Protein AF-I4AME1-F1 (afdb_monomer)

Foldseek 3Di:
DDDDDDDDDDDDDDDDDDDDDDDDDDDDDDDDDDDDPPPPPPPPDDFQEFEAEAADDDPQADRAFDPLVVVLRHTYHYPYHHDDDPVVLVVNQVSLVVNQVVSCVPPNNCSQVVSCVVVVGHYDGDHD

Solvent-accessible surface area (backbone atoms only — not comparable to full-atom values): 8438 Å² total; per-residue (Å²): 136,88,84,84,83,83,79,86,84,83,82,84,84,83,80,84,78,88,83,82,82,90,75,92,79,90,78,90,84,78,94,67,99,66,88,79,75,80,72,78,78,73,74,79,76,77,63,38,51,39,49,24,65,28,68,83,64,61,92,59,44,48,62,44,70,47,79,70,39,53,79,74,61,27,41,42,39,55,79,44,75,41,86,69,56,74,67,56,48,54,49,39,30,52,45,26,50,54,24,47,51,53,46,33,75,75,64,37,86,56,43,62,62,52,49,29,69,76,69,66,40,42,83,58,71,63,73,128

Secondary structure (DSSP, 8-state):
---------------------------------------------PPPEEEE-SSPPPTTEE-S--HHHHHTT-E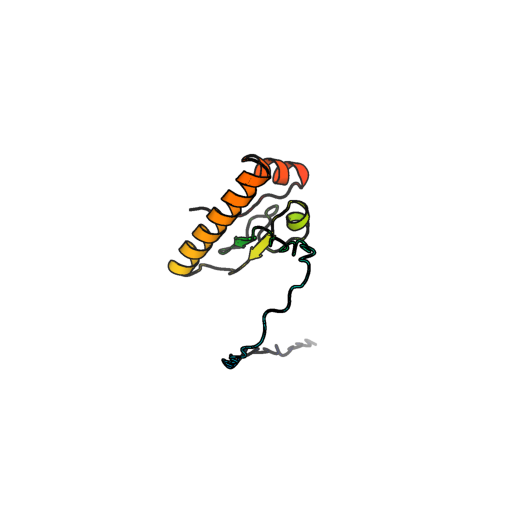EEE--SSPPPHHHHHHHHHHHHHHHHHHHHHH-TTHHHHHHHHH-PEE-----

Structure (mmCIF, N/CA/C/O backbone):
data_AF-I4AME1-F1
#
_entry.id   AF-I4AME1-F1
#
loop_
_atom_site.group_PDB
_atom_site.id
_atom_site.type_symbol
_atom_site.label_atom_id
_atom_site.label_alt_id
_atom_site.label_comp_id
_atom_site.label_asym_id
_atom_site.label_entity_id
_atom_site.label_seq_id
_atom_site.pdbx_PDB_ins_code
_atom_site.Cartn_x
_atom_site.Cartn_y
_atom_site.Cartn_z
_atom_site.occupancy
_atom_site.B_iso_or_equiv
_atom_site.auth_seq_id
_atom_site.auth_comp_id
_atom_site.auth_asym_id
_atom_site.auth_atom_id
_atom_site.pdbx_PDB_model_num
ATOM 1 N N . MET A 1 1 ? 17.002 -52.805 1.527 1.00 45.09 1 MET A N 1
ATOM 2 C CA . MET A 1 1 ? 16.224 -52.690 0.276 1.00 45.09 1 MET A CA 1
ATOM 3 C C . MET A 1 1 ? 15.812 -51.233 0.137 1.00 45.09 1 MET A C 1
ATOM 5 O O . MET A 1 1 ? 15.096 -50.741 0.997 1.00 45.09 1 MET A O 1
ATOM 9 N N . LYS A 1 2 ? 16.406 -50.506 -0.817 1.00 47.66 2 LYS A N 1
ATOM 10 C CA . LYS A 1 2 ? 16.191 -49.065 -1.025 1.00 47.66 2 LYS A CA 1
ATOM 11 C C . LYS A 1 2 ? 15.112 -48.909 -2.100 1.00 47.66 2 LYS A C 1
ATOM 13 O O . LYS A 1 2 ? 15.407 -49.150 -3.264 1.00 47.66 2 LYS A O 1
ATOM 18 N N . ASN A 1 3 ? 13.893 -48.537 -1.716 1.00 51.38 3 ASN A N 1
ATOM 19 C CA . ASN A 1 3 ? 12.838 -48.208 -2.675 1.00 51.38 3 ASN A CA 1
ATOM 20 C C . ASN A 1 3 ? 12.895 -46.708 -2.962 1.00 51.38 3 ASN A C 1
ATOM 22 O O . ASN A 1 3 ? 12.447 -45.886 -2.168 1.00 51.38 3 ASN A O 1
ATOM 26 N N . LEU A 1 4 ? 13.520 -46.381 -4.091 1.00 54.31 4 LEU A N 1
ATOM 27 C CA . LEU A 1 4 ? 13.594 -45.046 -4.665 1.00 54.31 4 LEU A CA 1
ATOM 28 C C . LEU A 1 4 ? 12.279 -44.783 -5.415 1.00 54.31 4 LEU A C 1
ATOM 30 O O . LEU A 1 4 ? 12.066 -45.304 -6.507 1.00 54.31 4 LEU A O 1
ATOM 34 N N . LEU A 1 5 ? 11.376 -44.028 -4.794 1.00 60.19 5 LEU A N 1
ATOM 35 C CA . LEU A 1 5 ? 10.105 -43.605 -5.380 1.00 60.19 5 LEU A CA 1
ATOM 36 C C . LEU A 1 5 ? 10.340 -42.306 -6.162 1.00 60.19 5 LEU A C 1
ATOM 38 O O . LEU A 1 5 ? 10.494 -41.236 -5.579 1.00 60.19 5 LEU A O 1
ATOM 42 N N . ILE A 1 6 ? 10.424 -42.422 -7.486 1.00 59.53 6 ILE A N 1
ATOM 43 C CA . ILE A 1 6 ? 10.506 -41.293 -8.417 1.00 59.53 6 ILE A CA 1
ATOM 44 C C . ILE A 1 6 ? 9.068 -40.901 -8.772 1.00 59.53 6 ILE A C 1
ATOM 46 O O . ILE A 1 6 ? 8.367 -41.658 -9.440 1.00 59.53 6 ILE A O 1
ATOM 50 N N . LEU A 1 7 ? 8.620 -39.736 -8.305 1.00 55.66 7 LEU A N 1
ATOM 51 C CA . LEU A 1 7 ? 7.354 -39.124 -8.716 1.00 55.66 7 LEU A CA 1
ATOM 52 C C . LEU A 1 7 ? 7.596 -38.254 -9.962 1.00 55.66 7 LEU A C 1
ATOM 54 O O . LEU A 1 7 ? 8.444 -37.361 -9.903 1.00 55.66 7 LEU A O 1
ATOM 58 N N . PRO A 1 8 ? 6.884 -38.473 -11.082 1.00 61.59 8 PRO A N 1
ATOM 59 C CA . PRO A 1 8 ? 6.971 -37.588 -12.234 1.00 61.59 8 PRO A CA 1
ATOM 60 C C . PRO A 1 8 ? 6.220 -36.276 -11.972 1.00 61.59 8 PRO A C 1
ATOM 62 O O . PRO A 1 8 ? 5.031 -36.256 -11.653 1.00 61.59 8 PRO A O 1
ATOM 65 N N . LEU A 1 9 ? 6.956 -35.177 -12.130 1.00 51.78 9 LEU A N 1
ATOM 66 C CA . LEU A 1 9 ? 6.497 -33.795 -12.064 1.00 51.78 9 LEU A CA 1
ATOM 67 C C . LEU A 1 9 ? 5.711 -33.464 -13.347 1.00 51.78 9 LEU A C 1
ATOM 69 O O . LEU A 1 9 ? 6.297 -33.332 -14.420 1.00 51.78 9 LEU A O 1
ATOM 73 N N . ALA A 1 10 ? 4.385 -33.362 -13.255 1.00 58.16 10 ALA A N 1
ATOM 74 C CA . ALA A 1 10 ? 3.540 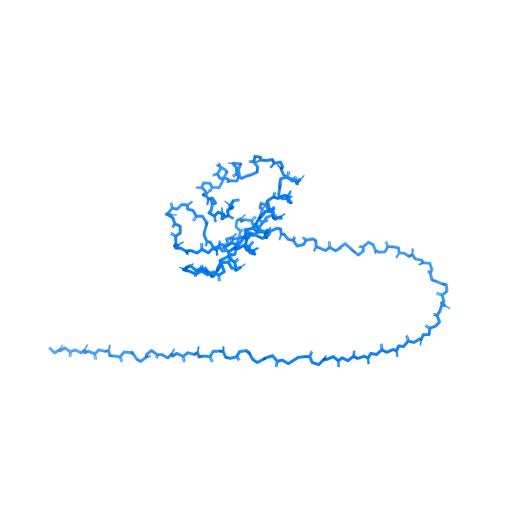-32.932 -14.368 1.00 58.16 10 ALA A CA 1
ATOM 75 C C . ALA A 1 10 ? 3.514 -31.396 -14.445 1.00 58.16 10 ALA A C 1
ATOM 77 O O . ALA A 1 10 ? 2.981 -30.729 -13.561 1.00 58.16 10 ALA A O 1
ATOM 78 N N . ILE A 1 11 ? 4.103 -30.843 -15.506 1.00 54.75 11 ILE A N 1
ATOM 79 C CA . ILE A 1 11 ? 4.092 -29.410 -15.822 1.00 54.75 11 ILE A CA 1
ATOM 80 C C . ILE A 1 11 ? 2.863 -29.130 -16.697 1.00 54.75 11 ILE A C 1
ATOM 82 O O . ILE A 1 11 ? 2.797 -29.576 -17.842 1.00 54.75 11 ILE A O 1
ATOM 86 N N . LEU A 1 12 ? 1.886 -28.397 -16.160 1.00 55.69 12 LEU A N 1
ATOM 87 C CA . LEU A 1 12 ? 0.740 -27.867 -16.903 1.00 55.69 12 LEU A CA 1
ATOM 88 C C . LEU A 1 12 ? 1.088 -26.468 -17.431 1.00 55.69 12 LEU A C 1
ATOM 90 O O . LEU A 1 12 ? 1.164 -25.509 -16.667 1.00 55.69 12 LEU A O 1
ATOM 94 N N . LEU A 1 13 ? 1.300 -26.355 -18.744 1.00 50.66 13 LEU A N 1
ATOM 95 C CA . LEU A 1 13 ? 1.401 -25.077 -19.451 1.00 50.66 13 LEU A CA 1
ATOM 96 C C . LEU A 1 13 ? -0.015 -24.594 -19.793 1.00 50.66 13 LEU A C 1
ATOM 98 O O . LEU A 1 13 ? -0.653 -25.132 -20.697 1.00 50.66 13 LEU A O 1
ATOM 102 N N . ILE A 1 14 ? -0.512 -23.585 -19.076 1.00 56.44 14 ILE A N 1
ATOM 103 C CA . ILE A 1 14 ? -1.749 -22.880 -19.432 1.00 56.44 14 ILE A CA 1
ATOM 104 C C . ILE A 1 14 ? -1.377 -21.767 -20.416 1.00 56.44 14 ILE A C 1
ATOM 106 O O . ILE A 1 14 ? -0.835 -20.732 -20.039 1.00 56.44 14 ILE A O 1
ATOM 110 N N . SER A 1 15 ? -1.645 -22.016 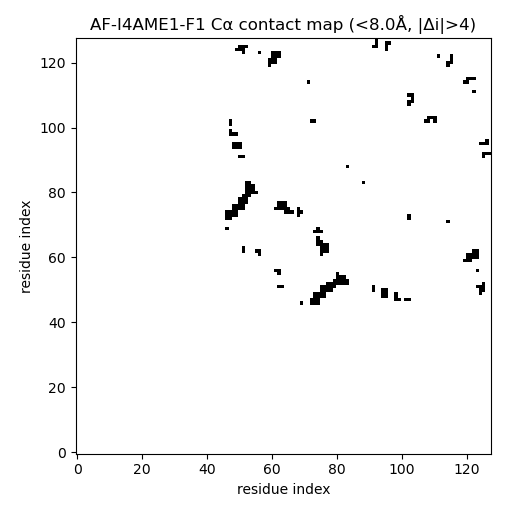-21.696 1.00 49.53 15 SER A N 1
ATOM 111 C CA . SER A 1 15 ? -1.656 -21.006 -22.753 1.00 49.53 15 SER A CA 1
ATOM 112 C C . SER A 1 15 ? -3.005 -20.282 -22.712 1.00 49.53 15 SER A C 1
ATOM 114 O O . SER A 1 15 ? -4.035 -20.880 -23.016 1.00 49.53 15 SER A O 1
ATOM 116 N N . CYS A 1 16 ? -3.014 -19.005 -22.323 1.00 48.19 16 CYS A N 1
ATOM 117 C CA . CYS A 1 16 ? -4.157 -18.122 -22.556 1.00 48.19 16 CYS A CA 1
ATOM 118 C C . CYS A 1 16 ? -4.000 -17.481 -23.936 1.00 48.19 16 CYS A C 1
ATOM 120 O O . CYS A 1 16 ? -3.178 -16.587 -24.123 1.00 48.19 16 CYS A O 1
ATOM 122 N N . GLY A 1 17 ? -4.776 -17.975 -24.900 1.00 43.00 17 GLY A N 1
ATOM 123 C CA . GLY A 1 17 ? -4.965 -17.343 -26.199 1.00 43.00 17 GLY A CA 1
ATO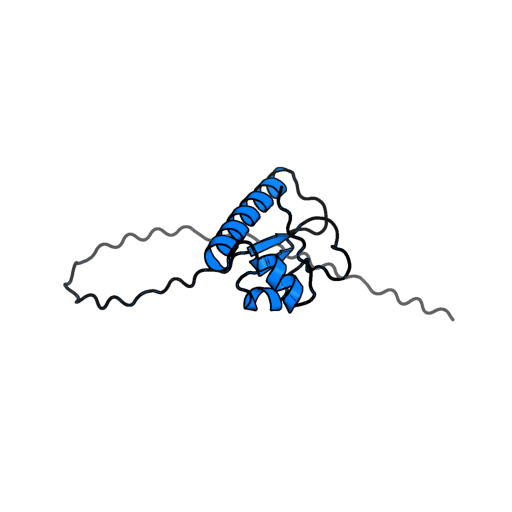M 124 C C . GLY A 1 17 ? -5.915 -16.151 -26.094 1.00 43.00 17 GLY A C 1
ATOM 125 O O . GLY A 1 17 ? -7.020 -16.268 -25.565 1.00 43.00 17 GLY A O 1
ATOM 126 N N . GLU A 1 18 ? -5.475 -15.013 -26.619 1.00 47.12 18 GLU A N 1
ATOM 127 C CA . GLU A 1 18 ? -6.288 -13.826 -26.872 1.00 47.12 18 GLU A CA 1
ATOM 128 C C . GLU A 1 18 ? -7.268 -14.099 -28.016 1.00 47.12 18 GLU A C 1
ATOM 130 O O . GLU A 1 18 ? -6.868 -14.621 -29.053 1.00 47.12 18 GLU A O 1
ATOM 135 N N . ASN A 1 19 ? -8.542 -13.738 -27.836 1.00 44.00 19 ASN A N 1
ATOM 136 C CA . ASN A 1 19 ? -9.467 -13.405 -28.922 1.00 44.00 19 ASN A CA 1
ATOM 137 C C . ASN A 1 19 ? -10.781 -12.862 -28.342 1.00 44.00 19 ASN A C 1
ATOM 139 O O . ASN A 1 19 ? -11.602 -13.632 -27.848 1.00 44.00 19 ASN A O 1
ATOM 143 N N . SER A 1 20 ? -11.041 -11.561 -28.485 1.00 42.75 20 SER A N 1
ATOM 144 C CA . SER A 1 20 ? -12.424 -11.068 -28.487 1.00 42.75 20 SER A CA 1
ATOM 145 C C . SER A 1 20 ? -12.596 -9.843 -29.381 1.00 42.75 20 SER A C 1
ATOM 147 O O . SER A 1 20 ? -12.434 -8.702 -28.970 1.00 42.75 20 SER A O 1
ATOM 149 N N . LYS A 1 21 ? -12.924 -10.170 -30.631 1.00 41.19 21 LYS A N 1
ATOM 150 C CA . LYS A 1 21 ? -13.816 -9.505 -31.590 1.00 41.19 21 LYS A CA 1
ATOM 151 C C . LYS A 1 21 ? -14.417 -8.161 -31.158 1.00 41.19 21 LYS A C 1
ATOM 153 O O . LYS A 1 21 ? -15.279 -8.088 -30.287 1.00 41.19 21 LYS A O 1
ATOM 158 N N . GLU A 1 22 ? -14.038 -7.145 -31.918 1.00 42.59 22 GLU A N 1
ATOM 159 C CA . GLU A 1 22 ? -14.735 -5.877 -32.086 1.00 42.59 22 GLU A CA 1
ATOM 160 C C . GLU A 1 22 ? -16.066 -6.119 -32.827 1.00 42.59 22 GLU A C 1
ATOM 162 O O . GLU A 1 22 ? -16.089 -6.697 -33.917 1.00 42.59 22 GLU A O 1
ATOM 167 N N . ILE A 1 23 ? -17.191 -5.715 -32.230 1.00 43.25 23 ILE A N 1
ATOM 168 C CA . ILE A 1 23 ? -18.494 -5.648 -32.902 1.00 43.25 23 ILE A CA 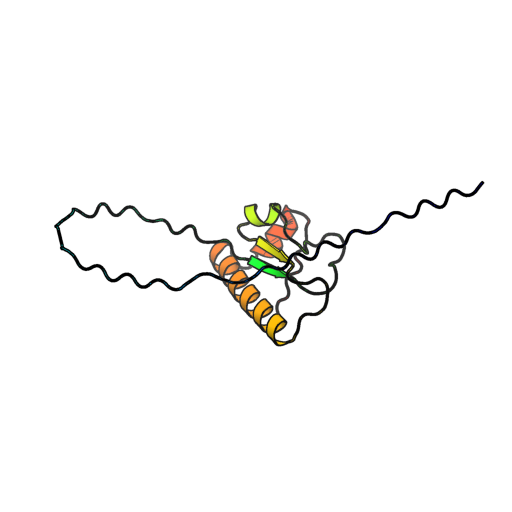1
ATOM 169 C C . ILE A 1 23 ? -19.019 -4.224 -32.747 1.00 43.25 23 ILE A C 1
ATOM 171 O O . ILE A 1 23 ? -19.442 -3.809 -31.671 1.00 43.25 23 ILE A O 1
ATOM 175 N N . HIS A 1 24 ? -19.028 -3.497 -33.861 1.00 41.84 24 HIS A N 1
ATOM 176 C CA . HIS A 1 24 ? -19.853 -2.313 -34.046 1.00 41.84 24 HIS A CA 1
ATOM 177 C C . HIS A 1 24 ? -21.335 -2.708 -34.072 1.00 41.84 24 HIS A C 1
ATOM 179 O O . HIS A 1 24 ? -21.747 -3.513 -34.908 1.00 41.84 24 HIS A O 1
ATOM 185 N N . GLN A 1 25 ? -22.154 -2.068 -33.237 1.00 43.25 25 GLN A N 1
ATOM 186 C CA . GLN A 1 25 ? -23.581 -1.907 -33.513 1.00 43.25 25 GLN A CA 1
ATOM 187 C C . GLN A 1 25 ? -24.008 -0.458 -33.283 1.00 43.25 25 GLN A C 1
ATOM 189 O O . GLN A 1 25 ? -24.063 0.043 -32.164 1.00 43.25 25 GLN A O 1
ATOM 194 N N . VAL A 1 26 ? -24.308 0.200 -34.401 1.00 45.84 26 VAL A N 1
ATOM 195 C CA . VAL A 1 26 ? -25.078 1.437 -34.490 1.00 45.84 26 VAL A CA 1
ATOM 196 C C . VAL A 1 26 ? -26.546 1.054 -34.384 1.00 45.84 26 VAL A C 1
ATOM 198 O O . VAL A 1 26 ? -27.007 0.290 -35.222 1.00 45.84 26 VAL A O 1
ATOM 201 N N . ASN A 1 27 ? -27.282 1.614 -33.424 1.00 49.06 27 ASN A N 1
ATOM 202 C CA . ASN A 1 27 ? -28.742 1.643 -33.461 1.00 49.06 27 ASN A CA 1
ATOM 203 C C . ASN A 1 27 ? -29.243 3.002 -32.949 1.00 49.06 27 ASN A C 1
ATOM 205 O O . ASN A 1 27 ? -29.219 3.295 -31.757 1.00 49.06 27 ASN A O 1
ATOM 209 N N . ASN A 1 28 ? -29.697 3.830 -33.892 1.00 46.22 28 ASN A N 1
ATOM 210 C CA . ASN A 1 28 ? -30.653 4.909 -33.653 1.00 46.22 28 ASN A CA 1
ATOM 211 C C . ASN A 1 28 ? -31.987 4.296 -33.202 1.00 46.22 28 ASN A C 1
ATOM 213 O O . ASN A 1 28 ? -32.383 3.294 -33.790 1.00 46.22 28 ASN A O 1
ATOM 217 N N . ILE A 1 29 ? -32.702 4.930 -32.259 1.00 48.00 29 ILE A N 1
ATOM 218 C CA . ILE A 1 29 ? -34.145 5.258 -32.339 1.00 48.00 29 ILE A CA 1
ATOM 219 C C . ILE A 1 29 ? -34.664 5.868 -31.015 1.00 48.00 29 ILE A C 1
ATOM 221 O O . ILE A 1 29 ? -34.503 5.311 -29.937 1.00 48.00 29 ILE A O 1
ATOM 225 N N . LYS A 1 30 ? -35.365 6.998 -31.199 1.00 39.53 30 LYS A N 1
ATOM 226 C CA . LYS A 1 30 ? -36.447 7.637 -30.420 1.00 39.53 30 LYS A CA 1
ATOM 227 C C . LYS A 1 30 ? -36.265 7.967 -28.935 1.00 39.53 30 LYS A C 1
ATOM 229 O O . LYS A 1 30 ? -36.537 7.179 -28.035 1.00 39.53 30 LYS A O 1
ATOM 234 N N . GLN A 1 31 ? -36.068 9.269 -28.742 1.00 48.78 31 GLN A N 1
ATOM 235 C CA . GLN A 1 31 ? -36.590 10.071 -27.641 1.00 48.78 31 GLN A CA 1
ATOM 236 C C . GLN A 1 31 ? -38.061 9.727 -27.346 1.00 48.78 31 GLN A C 1
ATOM 238 O O . GLN A 1 31 ? -38.944 9.927 -28.182 1.00 48.78 31 GLN A O 1
ATOM 243 N N . THR A 1 32 ? -38.290 9.203 -26.146 1.00 38.44 32 THR A N 1
ATOM 244 C CA . THR A 1 32 ? -39.609 9.064 -25.528 1.00 38.44 32 THR A CA 1
ATOM 245 C C . THR A 1 32 ? -39.459 9.582 -24.105 1.00 38.44 32 THR A C 1
ATOM 247 O O . THR A 1 32 ? -38.642 9.055 -23.348 1.00 38.44 32 THR A O 1
ATOM 250 N N . ASP A 1 33 ? -40.181 10.654 -23.781 1.00 53.62 33 ASP A N 1
ATOM 251 C CA . ASP A 1 33 ? -40.159 11.306 -22.473 1.00 53.62 33 ASP A CA 1
ATOM 252 C C . ASP A 1 33 ? -40.446 10.288 -21.367 1.00 53.62 33 ASP A C 1
ATOM 254 O O . ASP A 1 33 ? -41.560 9.785 -21.223 1.00 53.62 33 ASP A O 1
ATOM 258 N N . THR A 1 34 ? -39.406 9.963 -20.604 1.00 41.09 34 THR A N 1
ATOM 259 C CA . THR A 1 34 ? -39.481 9.077 -19.446 1.00 41.09 34 THR A CA 1
ATOM 260 C C . THR A 1 34 ? -38.934 9.854 -18.267 1.00 41.09 34 THR A C 1
ATOM 262 O O . THR A 1 34 ? -37.772 10.250 -18.258 1.00 41.09 34 THR A O 1
ATOM 265 N N . THR A 1 35 ? -39.800 10.103 -17.291 1.00 46.75 35 THR A N 1
ATOM 266 C CA . THR A 1 35 ? -39.468 10.643 -15.976 1.00 46.75 35 THR A CA 1
ATOM 267 C C . THR A 1 35 ? -38.252 9.910 -15.410 1.00 46.75 35 THR A C 1
ATOM 269 O O . THR A 1 35 ? -38.344 8.745 -15.024 1.00 46.75 35 THR A O 1
ATOM 272 N N . THR A 1 36 ? -37.101 10.584 -15.398 1.00 41.19 36 THR A N 1
ATOM 273 C CA . THR A 1 36 ? -35.838 10.058 -14.881 1.00 41.19 36 THR A CA 1
ATOM 274 C C . THR A 1 36 ? -35.947 9.877 -13.372 1.00 41.19 36 THR A C 1
ATOM 276 O O . THR A 1 36 ? -35.696 10.796 -12.595 1.00 41.19 36 THR A O 1
ATOM 279 N N . ILE A 1 37 ? -36.315 8.674 -12.940 1.00 52.62 37 ILE A N 1
ATOM 280 C CA . ILE A 1 37 ? -35.918 8.178 -11.626 1.00 52.62 37 ILE A CA 1
ATOM 281 C C . ILE A 1 37 ? -34.401 8.010 -11.730 1.00 52.62 37 ILE A C 1
ATOM 283 O O . ILE A 1 37 ? -33.925 7.089 -12.393 1.00 52.62 37 ILE A O 1
ATOM 287 N N . ILE A 1 38 ? -33.642 8.949 -11.161 1.00 54.59 38 ILE A N 1
ATOM 288 C CA . ILE A 1 38 ? -32.189 8.833 -11.023 1.00 54.59 38 ILE A CA 1
ATOM 289 C C . ILE A 1 38 ? -31.959 7.688 -10.036 1.00 54.59 38 ILE A C 1
ATOM 291 O O . ILE A 1 38 ? -31.877 7.886 -8.828 1.00 54.59 38 ILE A O 1
ATOM 295 N N . ALA A 1 39 ? -31.929 6.461 -10.549 1.00 50.19 39 ALA A N 1
ATOM 296 C CA . ALA A 1 39 ? -31.243 5.384 -9.872 1.00 50.19 39 ALA A CA 1
ATOM 297 C C . ALA A 1 39 ? -29.772 5.803 -9.862 1.00 50.19 39 ALA A C 1
ATOM 299 O O . ALA A 1 39 ? -29.122 5.805 -10.909 1.00 50.19 39 ALA A O 1
ATOM 300 N N . GLU A 1 40 ? -29.280 6.249 -8.704 1.00 55.78 40 GLU A N 1
ATOM 301 C CA . GLU A 1 40 ? -27.853 6.410 -8.461 1.00 55.78 40 GLU A CA 1
ATOM 302 C C . GLU A 1 40 ? -27.201 5.061 -8.748 1.00 55.78 40 GLU A C 1
ATOM 304 O O . GLU A 1 40 ? -27.228 4.134 -7.939 1.00 55.78 40 GLU A O 1
ATOM 309 N N . ASN A 1 41 ? -26.669 4.934 -9.958 1.00 48.41 41 ASN A N 1
ATOM 310 C CA . ASN A 1 41 ? -25.839 3.823 -10.358 1.00 48.41 41 ASN A CA 1
ATOM 311 C C . ASN A 1 41 ? -24.529 4.019 -9.594 1.00 48.41 41 ASN A C 1
ATOM 313 O O . ASN A 1 41 ? -23.607 4.684 -10.068 1.00 48.41 41 ASN A O 1
ATOM 317 N N . LYS A 1 42 ? -24.526 3.584 -8.332 1.00 50.34 42 LYS A N 1
ATOM 318 C CA . LYS A 1 42 ? -23.403 3.703 -7.413 1.00 50.34 42 LYS A CA 1
ATOM 319 C C . LYS A 1 42 ? -22.298 2.827 -7.983 1.00 50.34 42 LYS A C 1
ATOM 321 O O . LYS A 1 42 ? -22.288 1.621 -7.761 1.00 50.34 42 LYS A O 1
ATOM 326 N N . VAL A 1 43 ? -21.434 3.432 -8.796 1.00 61.62 43 VAL A N 1
ATOM 327 C CA . VAL A 1 43 ? -20.214 2.798 -9.285 1.00 61.62 43 VAL A CA 1
ATOM 328 C C . VAL A 1 43 ? -19.484 2.315 -8.043 1.00 61.62 43 VAL A C 1
ATOM 330 O O . VAL A 1 43 ? -19.108 3.120 -7.192 1.00 61.62 43 VAL A O 1
ATOM 333 N N . GLU A 1 44 ? -19.394 0.999 -7.887 1.00 65.19 44 GLU A N 1
ATOM 334 C CA . GLU A 1 44 ? -18.696 0.397 -6.765 1.00 65.19 44 GLU A CA 1
ATOM 335 C C . GLU A 1 44 ? -17.217 0.742 -6.944 1.00 65.19 44 GLU A C 1
ATOM 337 O O . GLU A 1 44 ? -16.545 0.245 -7.848 1.00 65.19 44 GLU A O 1
ATOM 342 N N . GLU A 1 45 ? -16.746 1.720 -6.172 1.00 77.06 45 GLU A N 1
ATOM 343 C CA . GLU A 1 45 ? -15.384 2.210 -6.295 1.00 77.06 45 GLU A CA 1
ATOM 344 C C . GLU A 1 45 ? -14.431 1.086 -5.883 1.00 77.06 45 GLU A C 1
ATOM 346 O O . GLU A 1 45 ? -14.431 0.634 -4.737 1.00 77.06 45 GLU A O 1
ATOM 351 N N . SER A 1 46 ? -13.639 0.599 -6.840 1.00 90.06 46 SER A N 1
ATOM 352 C CA . SER A 1 46 ? -12.666 -0.460 -6.587 1.00 90.06 46 SER A CA 1
ATOM 353 C C . SER A 1 46 ? -11.642 -0.002 -5.549 1.00 90.06 46 SER A C 1
ATOM 355 O O . SER A 1 46 ? -11.111 1.108 -5.661 1.00 90.06 46 SER A O 1
ATOM 357 N N . LEU A 1 47 ? -11.312 -0.869 -4.589 1.00 96.81 47 LEU A N 1
ATOM 358 C CA . LEU A 1 47 ? -10.332 -0.553 -3.550 1.00 96.81 47 LEU A CA 1
ATOM 359 C C . LEU A 1 47 ? -8.948 -0.214 -4.148 1.00 96.81 47 LEU A C 1
ATOM 361 O O . LEU A 1 47 ? -8.508 -0.877 -5.096 1.00 96.81 47 LEU A O 1
ATOM 365 N N . PRO A 1 48 ? -8.227 0.777 -3.585 1.00 97.69 48 PRO A N 1
ATOM 366 C CA . PRO A 1 48 ? -6.818 1.010 -3.886 1.00 97.69 48 PRO A CA 1
ATOM 367 C C . PRO A 1 48 ? -6.009 -0.285 -3.777 1.00 97.69 48 PRO A C 1
ATOM 369 O O . PRO A 1 48 ? -6.132 -1.016 -2.796 1.00 97.69 48 PRO A O 1
ATOM 372 N N . THR A 1 49 ? -5.194 -0.582 -4.788 1.00 97.94 49 THR A N 1
ATOM 373 C CA . THR A 1 49 ? -4.390 -1.809 -4.839 1.00 97.94 49 THR A CA 1
ATOM 374 C C . THR A 1 49 ? -2.910 -1.461 -4.842 1.00 97.94 49 THR A C 1
ATOM 376 O O . THR A 1 49 ? -2.434 -0.826 -5.781 1.00 97.94 49 THR A O 1
ATOM 379 N N . PHE A 1 50 ? -2.186 -1.927 -3.829 1.00 97.88 50 PHE A N 1
ATOM 380 C CA . PHE A 1 50 ? -0.733 -1.841 -3.762 1.00 97.88 50 PHE A CA 1
ATOM 381 C C . PHE A 1 50 ? -0.096 -3.070 -4.407 1.00 97.88 50 PHE A C 1
ATOM 383 O O . PHE A 1 50 ? -0.402 -4.213 -4.058 1.00 97.88 50 PHE A O 1
ATOM 390 N N . GLN A 1 51 ? 0.792 -2.827 -5.361 1.00 96.81 51 GLN A N 1
ATOM 391 C CA . GLN A 1 51 ? 1.517 -3.837 -6.114 1.00 96.81 51 GLN A CA 1
ATOM 392 C C . GLN A 1 51 ? 2.893 -4.083 -5.502 1.00 96.81 51 GLN A C 1
ATOM 394 O O . GLN A 1 51 ? 3.614 -3.149 -5.149 1.00 96.81 51 GLN A O 1
ATOM 399 N N . ILE A 1 52 ? 3.258 -5.359 -5.409 1.00 95.31 52 ILE A N 1
ATOM 400 C CA . ILE A 1 52 ? 4.476 -5.822 -4.744 1.00 95.31 52 ILE A CA 1
ATOM 401 C C . ILE A 1 52 ? 5.296 -6.651 -5.724 1.00 95.31 52 ILE A C 1
ATOM 403 O O . ILE A 1 52 ? 4.773 -7.546 -6.395 1.00 95.31 52 ILE A O 1
ATOM 407 N N . TYR A 1 53 ? 6.593 -6.376 -5.783 1.00 93.81 53 TYR A N 1
ATOM 408 C CA . TYR A 1 53 ? 7.571 -7.167 -6.518 1.00 93.81 53 TYR A CA 1
ATOM 409 C C . TYR A 1 53 ? 8.865 -7.288 -5.713 1.00 93.81 53 TYR A C 1
ATOM 411 O O . TYR A 1 53 ? 9.028 -6.642 -4.678 1.00 93.81 53 TYR A O 1
ATOM 419 N N . GLY A 1 54 ? 9.793 -8.105 -6.204 1.00 91.00 54 GLY A N 1
ATOM 420 C CA . GLY A 1 54 ? 11.067 -8.355 -5.546 1.00 91.00 54 GLY A CA 1
ATOM 421 C C . GLY A 1 54 ? 11.050 -9.617 -4.697 1.00 91.00 54 GLY A C 1
ATOM 422 O O . GLY A 1 54 ? 10.117 -10.425 -4.749 1.00 91.00 54 GLY A O 1
ATOM 423 N N . GLU A 1 55 ? 12.123 -9.767 -3.930 1.00 90.25 55 GLU A N 1
ATOM 424 C CA . GLU A 1 55 ? 12.307 -10.868 -2.990 1.00 90.25 55 GLU A CA 1
ATOM 425 C C . GLU A 1 55 ? 11.184 -10.918 -1.937 1.00 90.25 55 GLU A C 1
ATOM 427 O O . GLU A 1 55 ? 10.396 -9.981 -1.766 1.00 90.25 55 GLU A O 1
ATOM 432 N N . LEU A 1 56 ? 11.071 -12.058 -1.257 1.00 91.00 56 LEU A N 1
ATOM 433 C CA . LEU A 1 56 ? 10.091 -12.234 -0.186 1.00 91.00 56 LEU A CA 1
ATOM 434 C C . LEU A 1 56 ? 10.394 -11.278 0.968 1.00 91.00 56 LEU A C 1
ATOM 436 O O . LEU A 1 56 ? 11.554 -11.111 1.355 1.00 91.00 56 LEU A O 1
ATOM 440 N N . ALA A 1 57 ? 9.348 -10.668 1.524 1.00 92.69 57 ALA A N 1
ATOM 441 C CA . ALA A 1 57 ? 9.528 -9.757 2.644 1.00 92.69 57 ALA A CA 1
ATOM 442 C C . ALA A 1 57 ? 9.907 -10.532 3.924 1.00 92.69 57 ALA A C 1
ATOM 444 O O . ALA A 1 57 ? 9.627 -11.731 4.041 1.00 92.69 57 ALA A O 1
ATOM 445 N N . PRO A 1 58 ? 10.526 -9.870 4.918 1.00 94.12 58 PRO A N 1
ATOM 446 C CA . PRO A 1 58 ? 10.810 -10.492 6.205 1.00 94.12 58 PRO A CA 1
ATOM 447 C C . PRO A 1 58 ? 9.542 -10.985 6.915 1.00 94.12 58 PRO A C 1
ATOM 449 O O . PRO A 1 58 ? 8.437 -10.491 6.692 1.00 94.12 58 PRO A O 1
ATOM 452 N N . VAL A 1 59 ? 9.712 -11.917 7.856 1.00 94.44 59 VAL A N 1
ATOM 453 C CA . VAL A 1 59 ? 8.610 -12.391 8.707 1.00 94.44 59 VAL A CA 1
ATOM 454 C C . VAL A 1 59 ? 7.928 -11.211 9.407 1.00 94.44 59 VAL A C 1
ATOM 456 O O . VAL A 1 59 ? 8.592 -10.344 9.977 1.00 94.44 59 VAL A O 1
ATOM 459 N N . GLY A 1 60 ? 6.593 -11.201 9.375 1.00 94.94 60 GLY A N 1
ATOM 460 C CA . GLY A 1 60 ? 5.762 -10.140 9.951 1.00 94.94 60 GLY A CA 1
ATOM 461 C C . GLY A 1 60 ? 5.354 -9.047 8.959 1.00 94.94 60 GLY A C 1
ATOM 462 O O . GLY A 1 60 ? 4.558 -8.185 9.324 1.00 94.94 60 GLY A O 1
ATOM 463 N N . TYR A 1 61 ? 5.843 -9.090 7.718 1.00 96.62 61 TYR A N 1
ATOM 464 C CA . TYR A 1 61 ? 5.365 -8.233 6.637 1.00 96.62 61 TYR A CA 1
ATOM 465 C C . TYR A 1 61 ? 4.289 -8.937 5.814 1.00 96.62 61 TYR A C 1
ATOM 467 O O . TYR A 1 61 ? 4.371 -10.140 5.562 1.00 96.62 61 TYR A O 1
ATOM 475 N N . LEU A 1 62 ? 3.299 -8.171 5.362 1.00 95.56 62 LEU A N 1
ATOM 476 C CA . LEU A 1 62 ? 2.446 -8.580 4.257 1.00 95.56 62 LEU A CA 1
ATOM 477 C C . LEU A 1 62 ? 3.172 -8.296 2.949 1.00 95.56 62 LEU A C 1
ATOM 479 O O . LEU A 1 62 ? 3.630 -7.179 2.705 1.00 95.56 62 LEU A O 1
ATOM 483 N N . ASP A 1 63 ? 3.264 -9.324 2.119 1.00 90.50 63 ASP A N 1
ATOM 484 C CA . ASP A 1 63 ? 3.989 -9.297 0.852 1.00 90.50 63 ASP A CA 1
ATOM 485 C C . ASP A 1 63 ? 3.196 -9.955 -0.294 1.00 90.50 63 ASP A C 1
ATOM 487 O O . ASP A 1 63 ? 3.738 -10.267 -1.354 1.00 90.50 63 ASP A O 1
ATOM 491 N N . SER A 1 64 ? 1.906 -10.192 -0.062 1.00 92.12 64 SER A N 1
ATOM 492 C CA . SER A 1 64 ? 0.946 -10.828 -0.964 1.00 92.12 64 SER A CA 1
ATOM 493 C C . SER A 1 64 ? -0.486 -10.491 -0.529 1.00 92.12 64 SER A C 1
ATOM 495 O O . SER A 1 64 ? -0.698 -9.789 0.466 1.00 92.12 64 SER A O 1
ATOM 497 N N . GLU A 1 65 ? -1.470 -10.963 -1.292 1.00 95.25 65 GLU A N 1
ATOM 498 C CA . GLU A 1 65 ? -2.894 -10.830 -1.003 1.00 95.25 65 GLU A CA 1
ATOM 499 C C . GLU A 1 65 ? -3.226 -11.325 0.411 1.00 95.25 65 GLU A C 1
ATOM 501 O O . GLU A 1 65 ? -2.990 -12.481 0.766 1.00 95.25 65 GLU A O 1
ATOM 506 N N . ASN A 1 66 ? -3.838 -10.456 1.217 1.00 96.00 66 ASN A N 1
ATOM 507 C CA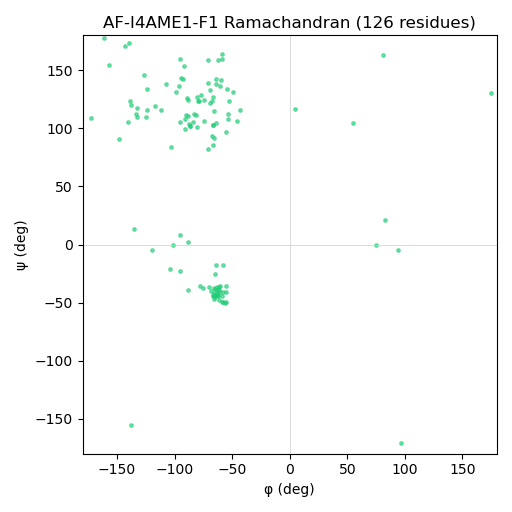 . ASN A 1 66 ? -4.335 -10.824 2.535 1.00 96.00 66 ASN A CA 1
ATOM 508 C C . ASN A 1 66 ? -5.711 -10.183 2.783 1.00 96.00 66 ASN A C 1
ATOM 510 O O . ASN A 1 66 ? -5.799 -8.951 2.769 1.00 96.00 66 ASN A O 1
ATOM 514 N N . PRO A 1 67 ? -6.761 -10.973 3.090 1.00 96.12 67 PRO A N 1
ATOM 515 C CA . PRO A 1 67 ? -8.114 -10.460 3.331 1.00 96.12 67 PRO A CA 1
ATOM 516 C C . PRO A 1 67 ? -8.219 -9.431 4.461 1.00 96.12 67 PRO A C 1
ATOM 518 O O . PRO A 1 67 ? -9.217 -8.719 4.562 1.00 96.12 67 PRO A O 1
ATOM 521 N N . ILE A 1 68 ? -7.219 -9.346 5.348 1.00 97.12 68 ILE A N 1
ATOM 522 C CA . ILE A 1 68 ? -7.192 -8.301 6.372 1.00 97.12 68 ILE A CA 1
ATOM 523 C C . ILE A 1 68 ? -7.133 -6.908 5.744 1.00 97.12 68 ILE A C 1
ATOM 525 O O . ILE A 1 68 ? -7.790 -6.007 6.245 1.00 97.12 68 ILE A O 1
ATOM 529 N N . THR A 1 69 ? -6.419 -6.741 4.630 1.00 97.50 69 THR A N 1
ATOM 530 C CA . THR A 1 69 ? -6.224 -5.438 3.975 1.00 97.50 69 THR A CA 1
ATOM 531 C C . THR A 1 69 ? -7.535 -4.865 3.439 1.00 97.50 69 THR A C 1
ATOM 533 O O . THR A 1 69 ? -7.809 -3.681 3.630 1.00 97.50 69 THR A O 1
ATOM 536 N N . GLU A 1 70 ? -8.416 -5.717 2.902 1.00 96.56 70 GLU A N 1
ATOM 537 C CA . GLU A 1 70 ? -9.725 -5.308 2.374 1.00 96.56 70 GLU A CA 1
ATOM 538 C C . GLU A 1 70 ? -10.607 -4.674 3.454 1.00 96.56 70 GLU A C 1
ATOM 540 O O . GLU A 1 70 ? -11.302 -3.688 3.200 1.00 96.56 70 GLU A O 1
ATOM 545 N N . LYS A 1 71 ? -10.522 -5.174 4.695 1.00 96.00 71 LYS A N 1
ATOM 546 C CA . LYS A 1 71 ? -11.233 -4.593 5.849 1.00 96.00 71 LYS A CA 1
ATOM 547 C C . LYS A 1 71 ? -10.753 -3.181 6.185 1.00 96.00 71 LYS A C 1
ATOM 549 O O . LYS A 1 71 ? -11.518 -2.405 6.751 1.00 96.00 71 LYS A O 1
ATOM 554 N N . TYR A 1 72 ? -9.517 -2.854 5.819 1.00 97.06 72 TYR A N 1
ATOM 555 C CA . TYR A 1 72 ? -8.915 -1.529 5.962 1.00 97.06 72 TYR A CA 1
ATOM 556 C C . TYR A 1 72 ? -9.027 -0.684 4.687 1.00 97.06 72 TYR A C 1
ATOM 558 O O . TYR A 1 72 ? -8.489 0.418 4.628 1.00 97.06 72 TYR A O 1
ATOM 566 N N . GLY A 1 73 ? -9.770 -1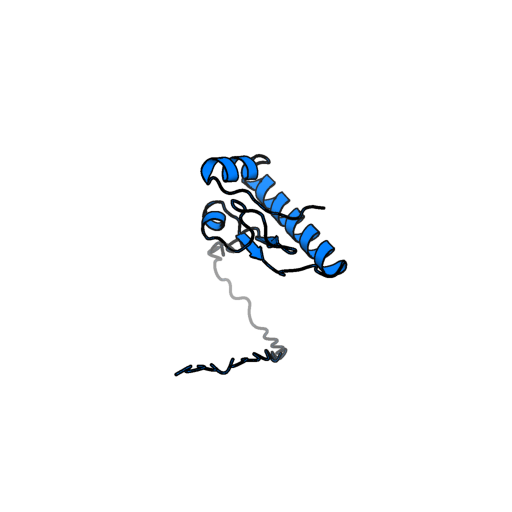.158 3.684 1.00 96.75 73 GLY A N 1
ATOM 567 C CA . GLY A 1 73 ? -10.105 -0.379 2.500 1.00 96.75 73 GLY A CA 1
ATOM 568 C C . GLY A 1 73 ? -9.028 -0.352 1.422 1.00 96.75 73 GLY A C 1
ATOM 569 O O . GLY A 1 73 ? -9.063 0.551 0.592 1.00 96.75 73 GLY A O 1
ATOM 570 N N . PHE A 1 74 ? -8.110 -1.319 1.401 1.00 97.94 74 PHE A N 1
ATOM 571 C CA . PHE A 1 74 ? -7.131 -1.488 0.324 1.00 97.94 74 PHE A CA 1
ATOM 572 C C . PHE A 1 74 ? -6.867 -2.965 0.031 1.00 97.94 74 PHE A C 1
ATOM 574 O O . PHE A 1 74 ? -7.312 -3.843 0.760 1.00 97.94 74 PHE A O 1
ATOM 581 N N . ILE A 1 75 ? -6.143 -3.248 -1.046 1.00 97.56 75 ILE A N 1
ATOM 582 C CA . ILE A 1 75 ? -5.717 -4.597 -1.427 1.00 97.56 75 ILE A CA 1
ATOM 583 C C . ILE A 1 75 ? -4.203 -4.594 -1.621 1.00 97.56 75 ILE A C 1
ATOM 585 O O . ILE A 1 75 ? -3.629 -3.614 -2.095 1.00 97.56 75 ILE A O 1
ATOM 589 N N . MET A 1 76 ? -3.554 -5.706 -1.289 1.00 96.94 76 MET A N 1
ATOM 590 C CA . MET A 1 76 ? -2.169 -5.983 -1.674 1.00 96.94 76 MET A CA 1
ATOM 591 C C . MET A 1 76 ? -2.141 -7.061 -2.747 1.00 96.94 76 MET A C 1
ATOM 593 O O . MET A 1 76 ? -2.885 -8.032 -2.655 1.00 96.94 76 MET A O 1
ATOM 597 N N . LYS A 1 77 ? -1.289 -6.894 -3.757 1.00 95.81 77 LYS A N 1
ATOM 598 C CA . LYS A 1 77 ? -1.153 -7.842 -4.861 1.00 95.81 77 LYS A CA 1
ATOM 599 C C . LYS A 1 77 ? 0.305 -8.049 -5.221 1.00 95.81 77 LYS A C 1
ATOM 601 O O . LYS A 1 77 ? 0.984 -7.110 -5.646 1.00 95.81 77 LYS A O 1
ATOM 606 N N . ARG A 1 78 ? 0.783 -9.288 -5.123 1.00 94.56 78 ARG A N 1
ATOM 607 C CA . ARG A 1 78 ? 2.115 -9.626 -5.629 1.00 94.56 78 ARG A CA 1
ATOM 608 C C . ARG A 1 78 ? 2.054 -9.798 -7.144 1.00 94.56 78 ARG A C 1
ATOM 610 O O . ARG A 1 78 ? 1.285 -10.606 -7.655 1.00 94.56 78 ARG A O 1
ATOM 617 N N . ILE A 1 79 ? 2.877 -9.042 -7.864 1.00 94.12 79 ILE A N 1
ATOM 618 C CA . ILE A 1 79 ? 2.937 -9.085 -9.332 1.00 94.12 79 ILE A CA 1
ATOM 619 C C . ILE A 1 79 ? 4.162 -9.845 -9.858 1.00 94.12 79 ILE A C 1
ATOM 621 O O . ILE A 1 79 ? 4.145 -10.320 -10.989 1.00 94.12 79 ILE A O 1
ATOM 625 N N . ALA A 1 80 ? 5.214 -9.988 -9.043 1.00 90.69 80 ALA A N 1
ATOM 626 C CA . ALA A 1 80 ? 6.413 -10.756 -9.374 1.00 90.69 80 ALA A CA 1
ATOM 627 C C . ALA A 1 80 ? 7.160 -11.217 -8.107 1.00 90.69 80 ALA A C 1
ATOM 629 O O . ALA A 1 80 ? 7.049 -10.602 -7.044 1.00 90.69 80 ALA A O 1
ATOM 630 N N . GLY A 1 81 ? 7.922 -12.310 -8.219 1.00 83.75 81 GLY A N 1
ATOM 631 C CA . GLY A 1 81 ? 8.723 -12.885 -7.122 1.00 83.75 81 GLY A CA 1
ATOM 632 C C . GLY A 1 81 ? 10.223 -12.565 -7.171 1.00 83.75 81 GLY A C 1
ATOM 633 O O . GLY A 1 81 ? 10.980 -13.027 -6.326 1.00 83.75 81 GLY A O 1
ATOM 634 N N . CYS A 1 82 ? 10.666 -11.825 -8.184 1.00 82.50 82 CYS A N 1
ATOM 635 C CA . CYS A 1 82 ? 12.054 -11.414 -8.377 1.00 82.50 82 CYS A CA 1
ATOM 636 C C . CYS A 1 82 ? 12.089 -9.949 -8.836 1.00 82.50 82 CYS A C 1
ATOM 638 O O . CYS A 1 82 ? 11.162 -9.188 -8.557 1.00 82.50 82 CYS A O 1
ATOM 640 N N . ALA A 1 83 ? 13.144 -9.531 -9.530 1.00 80.06 83 ALA A N 1
ATOM 641 C CA . ALA A 1 83 ? 13.192 -8.209 -10.137 1.00 80.06 83 ALA A CA 1
ATOM 642 C C . ALA A 1 83 ? 12.232 -8.112 -11.333 1.00 80.06 83 ALA A C 1
ATOM 644 O O . ALA A 1 83 ? 12.142 -9.024 -12.154 1.00 80.06 83 ALA A O 1
ATOM 645 N N . VAL A 1 84 ? 11.549 -6.976 -11.447 1.00 86.94 84 VAL A N 1
ATOM 646 C CA . VAL A 1 84 ? 10.828 -6.591 -12.664 1.00 86.94 84 VAL A CA 1
ATOM 647 C C . VAL A 1 84 ? 11.709 -5.676 -13.516 1.00 86.94 84 VAL A C 1
ATOM 649 O O . VAL A 1 84 ? 12.668 -5.081 -13.020 1.00 86.94 84 VAL A O 1
ATOM 652 N N . GLY A 1 85 ? 11.407 -5.566 -14.812 1.00 91.69 85 GLY A N 1
ATOM 653 C CA . GLY A 1 85 ? 12.083 -4.600 -15.681 1.00 91.69 85 GLY A CA 1
ATOM 654 C C . GLY A 1 85 ? 11.842 -3.157 -15.223 1.00 91.69 85 GLY A C 1
ATOM 655 O O . GLY A 1 85 ? 10.858 -2.874 -14.541 1.00 91.69 85 GLY A O 1
ATOM 656 N N . SER A 1 86 ? 12.712 -2.227 -15.629 1.00 91.31 86 SER A N 1
ATOM 657 C CA . SER A 1 86 ? 12.647 -0.817 -15.207 1.00 91.31 86 SER A CA 1
ATOM 658 C C . SER A 1 86 ? 11.300 -0.154 -15.489 1.00 91.31 86 SER A C 1
ATOM 660 O O . SER A 1 86 ? 10.847 0.682 -14.713 1.00 91.31 86 SER A O 1
ATOM 662 N N . ASP A 1 87 ? 10.661 -0.514 -16.600 1.00 94.31 87 ASP A N 1
ATOM 663 C CA . ASP A 1 87 ? 9.388 0.084 -17.001 1.00 94.31 87 ASP A CA 1
ATOM 664 C C . ASP A 1 87 ? 8.231 -0.443 -16.152 1.00 94.31 87 ASP A C 1
ATOM 666 O O . ASP A 1 87 ? 7.355 0.322 -15.750 1.00 94.31 87 ASP A O 1
ATOM 670 N N . GLU A 1 88 ? 8.270 -1.728 -15.803 1.00 93.44 88 GLU A N 1
ATOM 671 C CA . GLU A 1 88 ? 7.297 -2.332 -14.898 1.00 93.44 88 GLU A CA 1
ATOM 672 C C . GLU A 1 88 ? 7.474 -1.782 -13.476 1.00 93.44 88 GLU A C 1
ATOM 674 O O . GLU A 1 88 ? 6.485 -1.442 -12.836 1.00 93.44 88 GLU A O 1
ATOM 679 N N . ALA A 1 89 ? 8.716 -1.591 -13.011 1.00 93.44 89 ALA A N 1
ATOM 680 C CA . ALA A 1 89 ? 8.997 -0.955 -11.720 1.00 93.44 89 ALA A CA 1
ATOM 681 C C . ALA A 1 89 ? 8.410 0.465 -11.657 1.00 93.44 89 ALA A C 1
ATOM 683 O O . ALA A 1 89 ? 7.647 0.785 -10.749 1.00 93.44 89 ALA A O 1
ATOM 684 N N . LYS A 1 90 ? 8.660 1.296 -12.679 1.00 94.38 90 LYS A N 1
ATOM 685 C CA . LYS A 1 90 ? 8.072 2.645 -12.773 1.00 94.38 90 LYS A CA 1
ATOM 686 C C . LYS A 1 90 ? 6.546 2.615 -12.762 1.00 94.38 90 LYS A C 1
ATOM 688 O O . LYS A 1 90 ? 5.917 3.467 -12.137 1.00 94.38 90 LYS A O 1
ATOM 693 N N . LYS A 1 91 ? 5.946 1.650 -13.462 1.00 94.88 91 LYS A N 1
ATOM 694 C CA . LYS A 1 91 ? 4.493 1.471 -13.494 1.00 94.88 91 LYS A CA 1
ATOM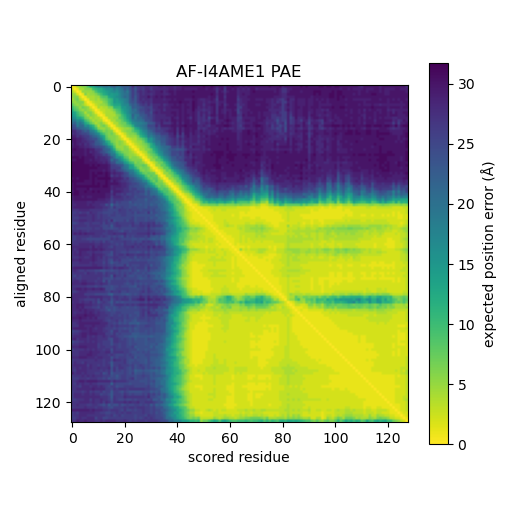 695 C C . LYS A 1 91 ? 3.947 1.080 -12.121 1.00 94.88 91 LYS A C 1
ATOM 697 O O . LYS A 1 91 ? 2.945 1.653 -11.705 1.00 94.88 91 LYS A O 1
ATOM 702 N N . VAL A 1 92 ? 4.607 0.161 -11.418 1.00 95.69 92 VAL A N 1
ATOM 703 C CA . VAL A 1 92 ? 4.257 -0.205 -10.038 1.00 95.69 92 VAL A CA 1
ATOM 704 C C . VAL A 1 92 ? 4.314 1.007 -9.131 1.00 95.69 92 VAL A C 1
ATOM 706 O O . VAL A 1 92 ? 3.342 1.273 -8.433 1.00 95.69 92 VAL A O 1
ATOM 709 N N . ASN A 1 93 ? 5.405 1.767 -9.178 1.00 95.81 93 ASN A N 1
ATOM 710 C CA . ASN A 1 93 ? 5.573 2.924 -8.307 1.00 95.81 93 ASN A CA 1
ATOM 711 C C . ASN A 1 93 ? 4.505 3.975 -8.585 1.00 95.81 93 ASN A C 1
ATOM 713 O O . ASN A 1 93 ? 3.853 4.425 -7.651 1.00 95.81 93 ASN A O 1
ATOM 717 N N . LYS A 1 94 ? 4.207 4.255 -9.859 1.00 96.81 94 LYS A N 1
ATOM 718 C CA . LYS A 1 94 ? 3.081 5.120 -10.227 1.00 96.81 94 LYS A CA 1
ATOM 719 C C . LYS A 1 94 ? 1.751 4.616 -9.646 1.00 96.81 94 LYS A C 1
ATOM 721 O O . LYS A 1 94 ? 1.034 5.389 -9.018 1.00 96.81 94 LYS A O 1
ATOM 726 N N . ASN A 1 95 ? 1.429 3.334 -9.826 1.00 96.75 95 ASN A N 1
ATOM 727 C CA . ASN A 1 95 ? 0.180 2.758 -9.316 1.00 96.75 95 ASN A CA 1
ATOM 728 C C . ASN A 1 95 ? 0.112 2.810 -7.780 1.00 96.75 95 ASN A C 1
ATOM 730 O O . ASN A 1 95 ? -0.943 3.096 -7.216 1.00 96.75 95 ASN A O 1
ATOM 734 N N . ASN A 1 96 ? 1.232 2.558 -7.100 1.00 97.88 96 ASN A N 1
ATOM 735 C CA . ASN A 1 96 ? 1.323 2.602 -5.644 1.00 97.88 96 ASN A CA 1
ATOM 736 C C . ASN A 1 96 ? 1.214 4.030 -5.110 1.00 97.88 96 ASN A C 1
ATOM 738 O O . ASN A 1 96 ? 0.565 4.229 -4.087 1.00 97.88 96 ASN A O 1
ATOM 742 N N . THR A 1 97 ? 1.774 5.023 -5.804 1.00 97.88 97 THR A N 1
ATOM 743 C CA . THR A 1 97 ? 1.573 6.440 -5.480 1.00 97.88 97 THR A CA 1
ATOM 744 C C . THR A 1 97 ? 0.099 6.819 -5.599 1.00 97.88 97 THR A C 1
ATOM 746 O O . THR A 1 97 ? -0.455 7.378 -4.659 1.00 97.88 97 THR A O 1
ATOM 749 N N . GLU A 1 98 ? -0.576 6.441 -6.689 1.00 97.56 98 GLU A N 1
ATOM 750 C CA . GLU A 1 98 ? -2.016 6.701 -6.858 1.00 97.56 98 GLU A CA 1
ATOM 751 C C . GLU A 1 98 ? -2.860 6.001 -5.775 1.00 97.56 98 GLU A C 1
ATOM 753 O O . GLU A 1 98 ? -3.830 6.565 -5.260 1.00 97.56 98 GLU A O 1
ATOM 758 N N . ALA A 1 99 ? -2.503 4.770 -5.395 1.00 97.81 99 ALA A N 1
ATOM 759 C CA . ALA A 1 99 ? -3.162 4.057 -4.304 1.00 97.81 99 ALA A CA 1
ATOM 760 C C . ALA A 1 99 ? -2.921 4.738 -2.945 1.00 97.81 99 ALA A C 1
ATOM 762 O O . ALA A 1 99 ? -3.861 4.888 -2.161 1.00 97.81 99 ALA A O 1
ATOM 763 N N . LEU A 1 100 ? -1.694 5.196 -2.687 1.00 97.88 100 LEU A N 1
ATOM 764 C CA . LEU A 1 100 ? -1.328 5.928 -1.477 1.00 97.88 100 LEU A CA 1
ATOM 765 C C . LEU A 1 100 ? -2.091 7.250 -1.373 1.00 97.88 100 LEU A C 1
ATOM 767 O O . LEU A 1 100 ? -2.631 7.551 -0.313 1.00 97.88 100 LEU A O 1
ATOM 771 N N . GLU A 1 101 ? -2.190 8.011 -2.461 1.00 97.62 101 GLU A N 1
ATOM 772 C CA . GLU A 1 101 ? -2.961 9.257 -2.509 1.00 97.62 101 GLU A CA 1
ATOM 773 C C . GLU A 1 101 ? -4.434 9.021 -2.161 1.00 97.62 101 GLU A C 1
ATOM 775 O O . GLU A 1 101 ? -4.996 9.748 -1.340 1.00 97.62 101 GLU A O 1
ATOM 780 N N . LYS A 1 102 ? -5.047 7.963 -2.710 1.00 97.56 102 LYS A N 1
ATOM 781 C CA . LYS A 1 102 ? -6.429 7.578 -2.376 1.00 97.56 102 LYS A CA 1
ATOM 782 C C . LYS A 1 102 ? -6.582 7.208 -0.902 1.00 97.56 102 LYS A C 1
ATOM 784 O O . LYS A 1 102 ? -7.540 7.638 -0.258 1.00 97.56 102 LYS A O 1
ATOM 789 N N . MET A 1 103 ? -5.642 6.436 -0.360 1.00 98.00 103 MET A N 1
ATOM 790 C CA . MET A 1 103 ? -5.663 6.049 1.051 1.00 98.00 103 MET A CA 1
ATOM 791 C C . MET A 1 103 ? -5.484 7.256 1.972 1.00 98.00 103 MET A C 1
ATOM 793 O O . MET A 1 103 ? -6.265 7.429 2.907 1.00 98.00 103 MET A O 1
ATOM 797 N N . ASN A 1 104 ? -4.535 8.139 1.665 1.00 97.81 104 ASN A N 1
ATOM 798 C CA . ASN A 1 104 ? -4.290 9.363 2.422 1.00 97.81 104 ASN A CA 1
ATOM 799 C C . ASN A 1 104 ? -5.496 10.308 2.374 1.00 97.81 104 ASN A C 1
ATOM 801 O O . ASN A 1 104 ? -5.877 10.864 3.403 1.00 97.81 104 ASN A O 1
ATOM 805 N N . ALA A 1 105 ? -6.136 10.456 1.211 1.00 97.38 105 ALA A N 1
ATOM 806 C CA . ALA A 1 105 ? -7.328 11.288 1.060 1.00 97.38 105 ALA A CA 1
ATOM 807 C C . ALA A 1 105 ? -8.513 10.772 1.893 1.00 97.38 105 ALA A C 1
ATOM 809 O O . ALA A 1 105 ? -9.284 11.568 2.428 1.00 97.38 105 ALA A O 1
ATOM 810 N N . LYS A 1 106 ? -8.662 9.447 2.012 1.00 97.19 106 LYS A N 1
ATOM 811 C CA . LYS A 1 106 ? -9.804 8.822 2.691 1.00 97.19 106 LYS A CA 1
ATOM 812 C C . LYS A 1 106 ? -9.594 8.615 4.192 1.00 97.19 106 LYS A C 1
ATOM 814 O O . LYS A 1 106 ? -10.536 8.788 4.961 1.00 97.19 106 LYS A O 1
ATOM 819 N N . TYR A 1 107 ? -8.390 8.225 4.601 1.00 97.12 107 TYR A N 1
ATOM 820 C CA . TYR A 1 107 ? -8.090 7.766 5.963 1.00 97.12 107 TYR A CA 1
ATOM 821 C C . TYR A 1 107 ? -7.043 8.627 6.689 1.00 97.12 107 TYR A C 1
ATOM 823 O O . TYR A 1 107 ? -6.801 8.415 7.877 1.00 97.12 107 TYR A O 1
ATOM 831 N N . GLY A 1 108 ? -6.456 9.619 6.012 1.00 97.94 108 GLY A N 1
ATOM 832 C CA . GLY A 1 108 ? -5.380 10.460 6.541 1.00 97.94 108 GLY A CA 1
ATOM 833 C C . GLY A 1 108 ? -4.006 9.792 6.461 1.00 97.94 108 GLY A C 1
ATOM 834 O O . GLY A 1 108 ? -3.905 8.582 6.310 1.00 97.94 108 GLY A O 1
ATOM 835 N N . ASN A 1 109 ? -2.932 10.576 6.581 1.00 97.75 109 ASN A N 1
ATOM 836 C CA . ASN A 1 109 ? -1.551 10.109 6.362 1.00 97.75 109 ASN A CA 1
ATOM 837 C C . ASN A 1 109 ? -1.069 9.040 7.364 1.00 97.75 109 ASN A C 1
ATOM 839 O O . ASN A 1 109 ? -0.102 8.336 7.089 1.00 97.75 109 ASN A O 1
ATOM 843 N N . ASP A 1 110 ? -1.746 8.897 8.505 1.00 98.06 110 ASP A N 1
ATOM 844 C CA . ASP A 1 110 ? -1.385 7.934 9.552 1.00 98.06 110 ASP A CA 1
ATOM 845 C C . ASP A 1 110 ? -2.025 6.549 9.347 1.00 98.06 110 ASP A C 1
ATOM 847 O O . ASP A 1 110 ? -1.851 5.658 10.182 1.00 98.06 110 ASP A O 1
ATOM 851 N N . TRP A 1 111 ? -2.776 6.337 8.256 1.00 97.88 111 TRP A N 1
ATOM 852 C CA . TRP A 1 111 ? -3.521 5.093 8.021 1.00 97.88 111 TRP A CA 1
ATOM 853 C C . TRP A 1 111 ? -2.624 3.851 8.073 1.00 97.88 111 TRP A C 1
ATOM 855 O O . TRP A 1 111 ? -3.011 2.846 8.668 1.00 97.88 111 TRP A O 1
ATOM 865 N N . GLN A 1 112 ? -1.414 3.932 7.510 1.00 97.62 112 GLN A N 1
ATOM 866 C CA . GLN A 1 112 ? -0.470 2.820 7.513 1.00 97.62 112 GLN A CA 1
ATOM 867 C C . GLN A 1 112 ? -0.005 2.514 8.939 1.00 97.62 112 GLN A C 1
ATOM 869 O O . GLN A 1 112 ? -0.060 1.368 9.368 1.00 97.62 112 GLN A O 1
ATOM 874 N N . VAL A 1 113 ? 0.382 3.532 9.712 1.00 97.69 113 VAL A N 1
ATOM 875 C CA . VAL A 1 113 ? 0.820 3.353 11.107 1.00 97.69 113 VAL A CA 1
ATOM 876 C C . VAL A 1 113 ? -0.295 2.740 11.957 1.00 97.69 113 VAL A C 1
ATOM 878 O O . VAL A 1 113 ? -0.041 1.845 12.766 1.00 97.69 113 VAL A O 1
ATOM 881 N N . ASN A 1 114 ? -1.537 3.184 11.757 1.00 98.06 114 ASN A N 1
ATOM 882 C CA . ASN A 1 114 ? -2.694 2.643 12.466 1.00 98.06 114 ASN A CA 1
ATOM 883 C C . ASN A 1 114 ? -2.970 1.187 12.074 1.00 98.06 114 ASN A C 1
ATOM 885 O O . ASN A 1 114 ? -3.155 0.351 12.957 1.00 98.06 114 ASN A O 1
ATOM 889 N N . PHE A 1 115 ? -2.910 0.862 10.780 1.00 98.12 115 PHE A N 1
ATOM 890 C CA . PHE A 1 115 ? -3.010 -0.515 10.297 1.00 98.12 115 PHE A CA 1
ATOM 891 C C . PHE A 1 115 ? -1.959 -1.418 10.955 1.00 98.12 115 PHE A C 1
ATOM 893 O O . PHE A 1 115 ? 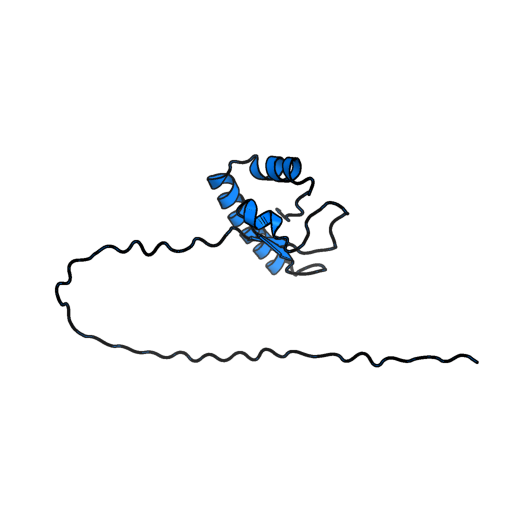-2.296 -2.477 11.490 1.00 98.12 115 PHE A O 1
ATOM 900 N N . GLU A 1 116 ? -0.691 -1.000 10.956 1.00 98.00 116 GLU A N 1
ATOM 901 C CA . GLU A 1 116 ? 0.397 -1.816 11.501 1.00 98.00 116 GLU A CA 1
ATOM 902 C C . GLU A 1 116 ? 0.254 -2.013 13.014 1.00 98.00 116 GLU A C 1
ATOM 904 O O . GLU A 1 116 ? 0.485 -3.107 13.537 1.00 98.00 116 GLU A O 1
ATOM 909 N N . LYS A 1 117 ? -0.199 -0.977 13.725 1.00 98.19 117 LYS A N 1
ATOM 910 C CA . LYS A 1 117 ? -0.460 -1.033 15.165 1.00 98.19 117 LYS A CA 1
ATOM 911 C C . LYS A 1 117 ? -1.626 -1.955 15.522 1.00 98.19 117 LYS A C 1
ATOM 913 O O . LYS A 1 117 ? -1.540 -2.677 16.512 1.00 98.19 117 LYS A O 1
ATOM 918 N N . GLU A 1 118 ? -2.720 -1.900 14.770 1.00 98.12 118 GLU A N 1
ATOM 919 C CA . GLU A 1 118 ? -3.935 -2.664 15.073 1.00 98.12 118 GLU A CA 1
ATOM 920 C C . GLU A 1 118 ? -3.825 -4.134 14.672 1.00 98.12 118 GLU A C 1
ATOM 922 O O . GLU A 1 118 ? -4.345 -5.007 15.367 1.00 98.12 118 GLU A O 1
ATOM 927 N N . THR A 1 119 ? -3.145 -4.415 13.561 1.00 97.75 119 THR A N 1
ATOM 928 C CA . THR A 1 119 ? -3.053 -5.773 13.012 1.00 97.75 119 THR A CA 1
ATOM 929 C C . THR A 1 119 ? -1.793 -6.514 13.446 1.00 97.75 119 THR A C 1
ATOM 931 O O . THR A 1 119 ? -1.767 -7.745 13.420 1.00 97.75 119 THR A O 1
ATOM 934 N N . GLY A 1 120 ? -0.741 -5.785 13.830 1.00 97.75 120 GLY A N 1
ATOM 935 C CA . GLY A 1 120 ? 0.585 -6.337 14.101 1.00 97.75 120 GLY A CA 1
ATOM 936 C C . GLY A 1 120 ? 1.380 -6.712 12.846 1.00 97.75 120 GLY A C 1
ATOM 937 O O . GLY A 1 120 ? 2.519 -7.163 12.973 1.00 97.75 120 GLY A O 1
ATOM 938 N N . PHE A 1 121 ? 0.817 -6.529 11.647 1.00 97.19 121 PHE A N 1
ATOM 939 C CA . PHE A 1 121 ? 1.517 -6.744 10.385 1.00 97.19 121 PHE A CA 1
ATOM 940 C C . PHE A 1 121 ? 2.158 -5.460 9.884 1.00 97.19 121 PHE A C 1
ATOM 942 O O . PHE A 1 121 ? 1.550 -4.402 9.955 1.00 97.19 121 PHE A O 1
ATOM 949 N N . LYS A 1 122 ? 3.344 -5.565 9.288 1.00 97.56 122 LYS A N 1
ATOM 950 C CA . LYS A 1 122 ? 3.971 -4.465 8.547 1.00 97.56 122 LYS A CA 1
ATOM 951 C C . LYS A 1 122 ? 3.612 -4.513 7.068 1.00 97.56 122 LYS A C 1
ATOM 953 O O . LYS A 1 122 ? 3.360 -5.593 6.530 1.00 97.56 122 LYS A O 1
ATOM 958 N N . LEU A 1 123 ? 3.632 -3.367 6.394 1.00 95.00 123 LEU A N 1
ATOM 959 C CA . LEU A 1 123 ? 3.398 -3.303 4.949 1.00 95.00 123 LEU A CA 1
ATOM 960 C C . LEU A 1 123 ? 4.719 -3.226 4.175 1.00 95.00 123 LEU A C 1
ATOM 962 O O . LEU A 1 123 ? 5.589 -2.414 4.486 1.00 95.00 123 LEU A O 1
ATOM 966 N N . TRP A 1 124 ? 4.870 -4.067 3.148 1.00 92.38 124 TRP A N 1
ATOM 967 C CA . TRP A 1 124 ? 5.970 -3.985 2.184 1.00 92.38 124 TRP A CA 1
ATOM 968 C C . TRP A 1 124 ? 5.463 -3.373 0.874 1.00 92.38 124 TRP A C 1
ATOM 970 O O . TRP A 1 124 ? 5.061 -4.086 -0.045 1.00 92.38 124 TRP A O 1
ATOM 980 N N . ILE A 1 125 ? 5.424 -2.039 0.811 1.00 92.31 125 ILE A N 1
ATOM 981 C CA . ILE A 1 125 ? 4.943 -1.295 -0.361 1.00 92.31 125 ILE A CA 1
ATOM 982 C C . ILE A 1 125 ? 6.133 -0.566 -0.995 1.00 92.31 125 ILE A C 1
ATOM 984 O O . ILE A 1 125 ? 6.703 0.312 -0.346 1.00 92.31 125 ILE A O 1
ATOM 988 N N . PRO A 1 126 ? 6.520 -0.900 -2.239 1.00 89.19 126 PRO A N 1
ATOM 989 C CA . PRO A 1 126 ? 7.527 -0.133 -2.954 1.00 89.19 126 PRO A CA 1
ATOM 990 C C . PRO A 1 126 ? 6.961 1.246 -3.310 1.00 89.19 126 PRO A C 1
ATOM 992 O O . PRO A 1 126 ? 5.917 1.358 -3.961 1.00 89.19 126 PRO A O 1
ATOM 995 N N . LEU A 1 127 ? 7.651 2.271 -2.821 1.00 85.19 127 LEU A N 1
ATOM 996 C CA . LEU A 1 127 ? 7.441 3.684 -3.100 1.00 85.19 127 LEU A CA 1
ATOM 997 C C . LEU A 1 127 ? 8.839 4.244 -3.382 1.00 85.19 127 LEU A C 1
ATOM 999 O O . LEU A 1 127 ? 9.690 4.214 -2.492 1.00 85.19 127 LEU A O 1
ATOM 1003 N N . ASP A 1 128 ? 9.085 4.644 -4.627 1.00 72.19 128 ASP A N 1
ATOM 1004 C CA . ASP A 1 128 ? 10.346 5.269 -5.058 1.00 72.19 128 ASP A CA 1
ATOM 1005 C C . ASP A 1 128 ? 10.389 6.761 -4.700 1.00 72.19 128 ASP A C 1
ATOM 1007 O O . ASP A 1 128 ? 9.340 7.436 -4.840 1.00 72.19 128 ASP A O 1
#

Organism: Bernardetia litoralis (strain ATCC 23117 / DSM 6794 / NBRC 15988 / NCIMB 1366 / Fx l1 / Sio-4) (NCBI:txid880071)

Radius of gyration: 23.09 Å; Cα contacts (8 Å, |Δi|>4): 122; chains: 1; bounding box: 56×64×50 Å

Nearest PDB structures (foldseek):
  4tl8-assembly1_E  TM=3.791E-01  e=2.850E+00  Synechococcus elongatus PCC 7942 = FACHB-805
  3fbt-assembly2_C  TM=3.790E-01  e=6.418E+00  Clostridium acetobutylicum
  4qsd-assembly1_A  TM=2.808E-01  e=6.867E+00  Agrobacterium fabrum str. C58

Mean predicted aligned error: 14.97 Å

Sequence (128 aa):
MKNLLILPLAILLISCGENSKEIHQVNNIKQTDTTTIIAENKVEESLPTFQIYGELAPVGYLDSENPITEKYGFIMKRIAGCAVGSDEAKKVNKNNTEALEKMNAKYGNDWQVNFEKETGFKLWIPLD

pLDDT: mean 79.12, std 21.99, range [38.44, 98.19]